Protein 2P0T (pdb70)

Foldseek 3Di:
DVVLLVLLVVLLVDDVVLVVVADADPVSVVLSVCQVVQDDPVSNVVSSVVSSVSVVDPVVRSVVSVVVVVVVVVVLVVVLVVLVVLLVDLLPDDVVSLVVLCVVQVPDPSVVLVVLSVVQNVCVVVVHPNVSSVVSSVVVCVSVVSD

CATH classification: 1.10.60.30 (+1 more: 1.10.60.30)

InterPro domains:
  IPR006839 Dual-action ribosomal maturation protein DarP [MF_00765] (3-167)
  IPR006839 Dual-action ribosomal maturation protein DarP [NF003593] (14-164)
  IPR006839 Dual-action ribosomal maturation protein DarP [PF04751] (12-163)
  IPR006839 Dual-action ribosomal maturation protein DarP [PIRSF016183] (6-169)
  IPR006839 Dual-action ribosomal maturation protein DarP [PTHR38101] (10-167)
  IPR006839 Dual-action ribosomal maturation protein DarP [cd16331] (12-164)
  IPR023153 Dual-action ribosomal maturation protein DarP superfamily [G3DSA:1.10.60.30] (22-97)
  IPR023153 Dual-action ribosomal maturation protein DarP superfamily [G3DSA:1.10.60.30] (98-173)
  IPR023153 Dual-action ribosomal maturation protein DarP superfamily [SSF158710] (23-166)

Organism: Pseudomonas syringae pv. tomato (strain ATCC BAA-871 / DC3000) (NCBI:txid223283)

B-factor: mean 60.66, std 5.93, range [41.46, 91.93]

Sequence (147 aa):
LHALVDLGERLTTLKADVLAKLPLTDALRKALAEAPKHTANIARKRHILFIGKLRDQDQEAILVLLDQLDASTRQYNERFHNLERWRDRLIAGDDADLEKFVIEYPDADRQQLRSLIRQAQHEVARNKPPATSRKIFKYIRELDELQ

Solvent-accessible surface area: 9940 Å² total

Secondary structure (DSSP, 8-state):
-HHHHHHHHHHTTS-HHHHTTS---HHHHHHHHHGGG--SHHHHHHHHHHHHH---S-HHHHHHHHHHHHHHHHHHHHHHHHHHHHHHHHHHS-HHHHHHHHHHSTTS-HHHHHHHHHHHHHHHHTT---HHHHHHHHHHHHHHT--

Structure (mmCIF, N/CA/C/O backbone):
data_2P0T
#
_entry.id   2P0T
#
_cell.length_a   47.848
_cell.length_b   47.848
_cell.length_c   127.822
_cell.angle_alpha   90.00
_cell.angle_beta   90.00
_cell.angle_gamma   120.00
#
_symmetry.space_group_name_H-M   'P 31 2 1'
#
loop_
_entity.id
_entity.type
_entity.pdbx_description
1 polymer 'UPF0307 protein PSPTO_4464'
2 non-polymer 'FORMIC ACID'
3 non-polymer DI(HYDROXYETHYL)ETHER
4 water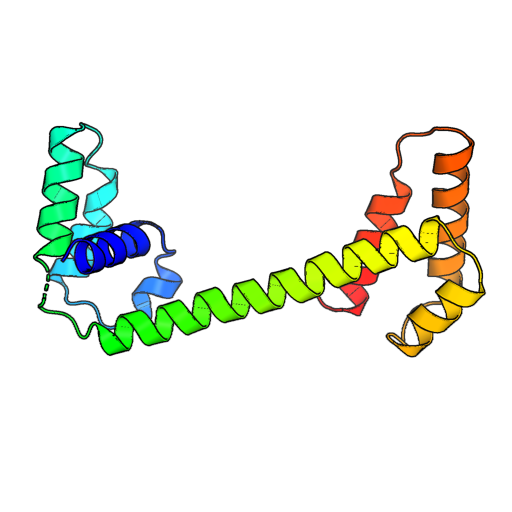 water
#
loop_
_atom_site.group_PDB
_atom_site.id
_atom_site.type_symbol
_atom_site.label_atom_id
_atom_site.label_alt_id
_atom_site.label_comp_id
_atom_site.label_asym_id
_atom_site.label_entity_id
_atom_site.label_seq_id
_atom_site.pdbx_PDB_ins_code
_atom_site.Cartn_x
_atom_site.Cartn_y
_atom_site.Cartn_z
_atom_site.occupancy
_atom_site.B_iso_or_equiv
_atom_site.auth_seq_id
_atom_site.auth_comp_id
_atom_site.auth_asym_id
_atom_site.auth_atom_id
_atom_site.pdbx_PDB_model_num
ATOM 1 N N . LEU A 1 25 ? 62.142 4.368 0.076 1.00 68.62 22 LEU A N 1
ATOM 2 C CA . LEU A 1 25 ? 61.833 5.667 0.784 1.00 68.64 22 LEU A CA 1
ATOM 3 C C . LEU A 1 25 ? 60.330 5.793 1.229 1.00 69.07 22 LEU A C 1
ATOM 4 O O . LEU A 1 25 ? 59.888 5.175 2.226 1.00 68.19 22 LEU A O 1
ATOM 9 N N . HIS A 1 26 ? 59.553 6.599 0.503 1.00 68.87 23 HIS A N 1
ATOM 10 C CA . HIS A 1 26 ? 58.119 6.574 0.666 1.00 68.63 23 HIS A CA 1
ATOM 11 C C . HIS A 1 26 ? 57.688 5.081 0.418 1.00 67.73 23 HIS A C 1
ATOM 12 O O . HIS A 1 26 ? 57.064 4.437 1.276 1.00 66.49 23 HIS A O 1
ATOM 19 N N . ALA A 1 27 ? 58.127 4.545 -0.728 1.00 66.59 24 ALA A N 1
ATOM 20 C CA . ALA A 1 27 ? 58.090 3.111 -1.093 1.00 64.72 24 ALA A CA 1
ATOM 21 C C . ALA A 1 27 ? 58.196 2.020 0.030 1.00 63.03 24 ALA A C 1
ATOM 22 O O . ALA A 1 27 ? 57.344 1.141 0.105 1.00 62.18 24 ALA A O 1
ATOM 24 N N . LEU A 1 28 ? 59.211 2.054 0.901 1.00 61.61 25 LEU A N 1
ATOM 25 C CA . LEU A 1 28 ? 59.296 1.002 1.943 1.00 60.62 25 LEU A CA 1
ATOM 26 C C . LEU A 1 28 ? 58.184 1.160 2.972 1.00 58.83 25 LEU A C 1
ATOM 27 O O . LEU A 1 28 ? 57.757 0.191 3.619 1.00 56.44 25 LEU A O 1
ATOM 32 N N . VAL A 1 29 ? 57.731 2.376 3.142 1.00 58.10 26 VAL A N 1
ATOM 33 C CA . VAL A 1 29 ? 56.759 2.620 4.156 1.00 58.49 26 VAL A CA 1
ATOM 34 C C . VAL A 1 29 ? 55.410 2.316 3.579 1.00 58.51 26 VAL A C 1
ATOM 35 O O . VAL A 1 29 ? 54.540 1.854 4.272 1.00 58.86 26 VAL A O 1
ATOM 39 N N . ASP A 1 30 ? 55.265 2.587 2.293 1.00 57.26 27 ASP A N 1
ATOM 40 C CA . ASP A 1 30 ? 54.131 2.132 1.488 1.00 57.95 27 ASP A CA 1
ATOM 41 C C . ASP A 1 30 ? 54.013 0.610 1.493 1.00 57.42 27 ASP A C 1
ATOM 42 O O . ASP A 1 30 ? 52.963 0.094 1.719 1.00 56.67 27 ASP A O 1
ATOM 47 N N . LEU A 1 31 ? 55.121 -0.087 1.258 1.00 58.10 28 LEU A N 1
ATOM 48 C CA . LEU A 1 31 ? 55.208 -1.548 1.364 1.00 58.26 28 LEU A CA 1
ATOM 49 C C . LEU A 1 31 ? 54.732 -1.983 2.700 1.00 59.22 28 LEU A C 1
ATOM 50 O O . LEU A 1 31 ? 53.952 -2.962 2.861 1.00 57.54 28 LEU A O 1
ATOM 55 N N . GLY A 1 32 ? 55.256 -1.264 3.688 1.00 60.06 29 GLY A N 1
ATOM 56 C CA . GLY A 1 32 ? 55.063 -1.627 5.081 1.00 61.06 29 GLY A CA 1
ATOM 57 C C . GLY A 1 32 ? 53.629 -1.645 5.399 1.00 61.69 29 GLY A C 1
ATOM 58 O O . GLY A 1 32 ? 53.159 -2.621 5.951 1.00 61.11 29 GLY A O 1
ATOM 59 N N . GLU A 1 33 ? 52.926 -0.566 5.045 1.00 63.49 30 GLU A N 1
ATOM 60 C CA . GLU A 1 33 ? 51.501 -0.488 5.418 1.00 66.06 30 GLU A CA 1
ATOM 61 C C . GLU A 1 33 ? 50.606 -1.424 4.613 1.00 64.59 30 GLU A C 1
ATOM 62 O O . GLU A 1 33 ? 49.600 -1.874 5.153 1.00 64.93 30 GLU A O 1
ATOM 68 N N . ARG A 1 34 ? 50.972 -1.716 3.349 1.00 63.06 31 ARG A N 1
ATOM 69 C CA . ARG A 1 34 ? 50.281 -2.732 2.557 1.00 60.07 31 ARG A CA 1
ATOM 70 C C . ARG A 1 34 ? 50.243 -4.094 3.350 1.00 60.23 31 ARG A C 1
ATOM 71 O O . ARG A 1 34 ? 49.182 -4.644 3.651 1.00 60.07 31 ARG A O 1
ATOM 79 N N . LEU A 1 35 ? 51.382 -4.545 3.829 1.00 58.60 32 LEU A N 1
ATOM 80 C CA . LEU A 1 35 ? 51.502 -5.702 4.815 1.00 57.41 32 LEU A CA 1
ATOM 81 C C . LEU A 1 35 ? 50.470 -5.747 5.966 1.00 57.58 32 LEU A C 1
ATOM 82 O O . LEU A 1 35 ? 50.047 -6.784 6.361 1.00 59.05 32 LEU A O 1
ATOM 87 N N . THR A 1 36 ? 50.142 -4.590 6.508 1.00 56.90 33 THR A N 1
ATOM 88 C CA . THR A 1 36 ? 49.259 -4.378 7.660 1.00 57.52 33 THR A CA 1
ATOM 89 C C . THR A 1 36 ? 47.848 -4.679 7.238 1.00 58.73 33 THR A C 1
ATOM 90 O O . THR A 1 36 ? 46.921 -4.735 8.011 1.00 58.15 33 THR A O 1
ATOM 94 N N . THR A 1 37 ? 47.689 -4.918 5.946 1.00 58.11 34 THR A N 1
ATOM 95 C CA . THR A 1 37 ? 46.374 -5.066 5.300 1.00 58.14 34 THR A CA 1
ATOM 96 C C . THR A 1 37 ? 46.114 -6.546 4.915 1.00 57.41 34 THR A C 1
ATOM 97 O O . THR A 1 37 ? 45.026 -6.896 4.532 1.00 55.89 34 THR A O 1
ATOM 101 N N . LEU A 1 38 ? 47.145 -7.400 5.070 1.00 57.30 35 LEU A N 1
ATOM 102 C CA . LEU A 1 38 ? 47.043 -8.799 4.634 1.00 56.85 35 LEU A CA 1
ATOM 103 C C . LEU A 1 38 ? 46.542 -9.776 5.689 1.00 55.76 35 LEU A C 1
ATOM 104 O O . LEU A 1 38 ? 46.832 -9.653 6.877 1.00 54.94 35 LEU A O 1
ATOM 109 N N . LYS A 1 39 ? 45.810 -10.770 5.213 1.00 55.24 36 LYS A N 1
ATOM 110 C CA . LYS A 1 39 ? 45.504 -12.013 6.041 1.00 56.15 36 LYS A CA 1
ATOM 111 C C . LYS A 1 39 ? 46.728 -12.786 6.500 1.00 54.34 36 LYS A C 1
ATOM 112 O O . LYS A 1 39 ? 47.685 -12.981 5.750 1.00 56.19 36 LYS A O 1
ATOM 118 N N . ALA A 1 40 ? 46.702 -13.284 7.730 1.00 55.22 37 ALA A N 1
ATOM 119 C CA . ALA A 1 4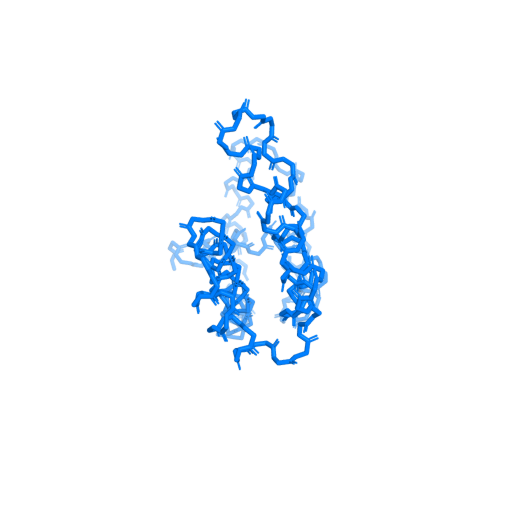0 ? 47.889 -13.844 8.412 1.00 53.74 37 ALA A CA 1
ATOM 120 C C . ALA A 1 40 ? 48.409 -15.092 7.693 1.00 54.59 37 ALA A C 1
ATOM 121 O O . ALA A 1 40 ? 49.578 -15.460 7.810 1.00 56.27 37 ALA A O 1
ATOM 123 N N . ASP A 1 41 ? 47.473 -15.815 7.133 1.00 54.80 38 ASP A N 1
ATOM 124 C CA . ASP A 1 41 ? 47.574 -16.747 6.076 1.00 58.26 38 ASP A CA 1
ATOM 125 C C . ASP A 1 41 ? 48.612 -16.446 4.991 1.00 58.48 38 ASP A C 1
ATOM 126 O O . ASP A 1 41 ? 49.452 -17.219 4.655 1.00 57.01 38 ASP A O 1
ATOM 131 N N . VAL A 1 42 ? 48.512 -15.258 4.416 1.00 59.90 39 VAL A N 1
ATOM 132 C CA . VAL A 1 42 ? 49.380 -14.799 3.358 1.00 58.73 39 VAL A CA 1
ATOM 133 C C . VAL A 1 42 ? 50.697 -14.451 4.031 1.00 59.02 39 VAL A C 1
ATOM 134 O O . VAL A 1 42 ? 51.695 -14.945 3.624 1.00 58.87 39 VAL A O 1
ATOM 138 N N . LEU A 1 43 ? 50.685 -13.625 5.090 1.00 60.14 40 LEU A N 1
ATOM 139 C CA . LEU A 1 43 ? 51.889 -13.224 5.840 1.00 60.03 40 LEU A CA 1
ATOM 140 C C . LEU A 1 43 ? 52.698 -14.375 6.276 1.00 60.65 40 LEU A C 1
ATOM 141 O O . LEU A 1 43 ? 53.921 -14.270 6.274 1.00 60.63 40 LEU A O 1
ATOM 146 N N . ALA A 1 44 ? 52.048 -15.468 6.709 1.00 60.87 41 ALA A N 1
ATOM 147 C CA . ALA A 1 44 ? 52.782 -16.678 7.177 1.00 61.86 41 ALA A CA 1
ATOM 148 C C . ALA A 1 44 ? 53.666 -17.271 6.071 1.00 62.82 41 ALA A C 1
ATOM 149 O O . ALA A 1 44 ? 54.576 -17.991 6.381 1.00 62.20 41 ALA A O 1
ATOM 151 N N . LYS A 1 45 ? 53.356 -17.009 4.783 1.00 63.58 42 LYS A N 1
ATOM 152 C CA . LYS A 1 45 ? 54.149 -17.473 3.595 1.00 64.07 42 LYS A CA 1
ATOM 153 C C . LYS A 1 45 ? 55.299 -16.506 3.219 1.00 64.44 42 LYS A C 1
ATOM 154 O O . LYS A 1 45 ? 56.192 -16.897 2.438 1.00 64.50 42 LYS A O 1
ATOM 160 N N . LEU A 1 46 ? 55.233 -15.244 3.691 1.00 63.39 43 LEU A N 1
ATOM 161 C CA . LEU A 1 46 ? 56.267 -14.212 3.447 1.00 63.21 43 LEU A CA 1
ATOM 162 C C . LEU A 1 46 ? 57.481 -14.360 4.381 1.00 63.58 43 LEU A C 1
ATOM 163 O O . LEU A 1 46 ? 57.343 -14.825 5.521 1.00 64.69 43 LEU A O 1
ATOM 168 N N . PRO A 1 47 ? 58.690 -14.007 3.900 1.00 63.83 44 PRO A N 1
ATOM 169 C CA . PRO A 1 47 ? 59.861 -14.105 4.809 1.00 63.15 44 PRO A CA 1
ATOM 170 C C . PRO A 1 47 ? 60.176 -12.868 5.723 1.00 64.27 44 PRO A C 1
ATOM 171 O O . PRO A 1 47 ? 61.239 -12.168 5.611 1.00 65.87 44 PRO A O 1
ATOM 175 N N . LEU A 1 48 ? 59.292 -12.654 6.709 1.00 62.57 45 LEU A N 1
ATOM 176 C CA . LEU A 1 48 ? 59.418 -11.562 7.638 1.00 60.34 45 LEU A CA 1
ATOM 177 C C . LEU A 1 48 ? 60.182 -11.975 8.860 1.00 60.40 45 LEU A C 1
ATOM 178 O O . LEU A 1 48 ? 59.890 -13.023 9.447 1.00 61.10 45 LEU A O 1
ATOM 183 N N . THR A 1 49 ? 61.134 -11.132 9.267 1.00 58.68 46 THR A N 1
ATOM 184 C CA . THR A 1 49 ? 61.689 -11.201 10.626 1.00 58.42 46 THR A CA 1
ATOM 185 C C . THR A 1 49 ? 60.574 -11.278 11.730 1.00 57.50 46 THR A C 1
ATOM 186 O O . THR A 1 49 ? 59.477 -10.827 11.492 1.00 59.18 46 THR A O 1
ATOM 190 N N . ASP A 1 50 ? 60.852 -11.904 12.872 1.00 57.28 47 ASP A N 1
ATOM 191 C CA . ASP A 1 50 ? 60.036 -11.889 14.090 1.00 56.84 47 ASP A CA 1
ATOM 192 C C . ASP A 1 50 ? 59.700 -10.431 14.465 1.00 57.55 47 ASP A C 1
ATOM 193 O O . ASP A 1 50 ? 58.569 -10.101 14.893 1.00 57.56 47 ASP A O 1
ATOM 198 N N . ALA A 1 51 ? 60.675 -9.539 14.369 1.00 56.95 48 ALA A N 1
ATOM 199 C CA . ALA A 1 51 ? 60.351 -8.168 14.746 1.00 56.47 48 ALA A CA 1
ATOM 200 C C . ALA A 1 51 ? 59.243 -7.596 13.848 1.00 56.24 48 ALA A C 1
ATOM 201 O O . ALA A 1 51 ? 58.343 -6.915 14.353 1.00 56.68 48 ALA A O 1
ATOM 203 N N . LEU A 1 52 ? 59.224 -7.936 12.565 1.00 57.30 49 LEU A N 1
ATOM 204 C CA . LEU A 1 52 ? 58.139 -7.494 11.704 1.00 55.11 49 LEU A CA 1
ATOM 205 C C . LEU A 1 52 ? 56.829 -8.156 12.020 1.00 57.14 49 LEU A C 1
ATOM 206 O O . LEU A 1 52 ? 55.834 -7.497 12.156 1.00 57.07 49 LEU A O 1
ATOM 211 N N . ARG A 1 53 ? 56.827 -9.461 12.122 1.00 57.63 50 ARG A N 1
ATOM 212 C CA . ARG A 1 53 ? 55.605 -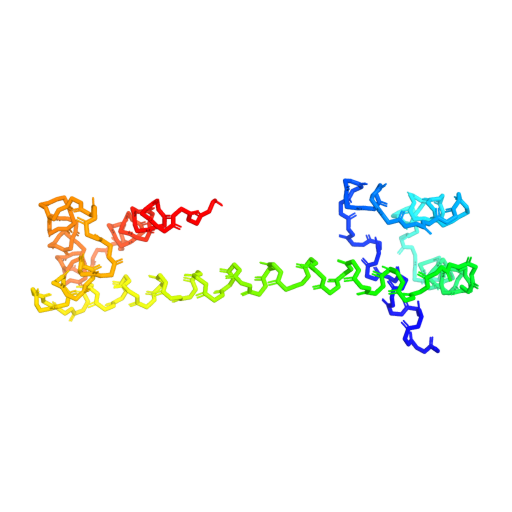10.158 12.479 1.00 58.51 50 ARG A CA 1
ATOM 213 C C . ARG A 1 53 ? 54.969 -9.493 13.752 1.00 59.22 50 ARG A C 1
ATOM 214 O O . ARG A 1 53 ? 53.756 -9.246 13.790 1.00 58.12 50 ARG A O 1
ATOM 222 N N . LYS A 1 54 ? 55.819 -9.164 14.747 1.00 57.42 51 LYS A N 1
ATOM 223 C CA . LYS A 1 54 ? 55.356 -8.568 15.971 1.00 59.67 51 LYS A CA 1
ATOM 224 C C . LYS A 1 54 ? 54.790 -7.164 15.695 1.00 59.66 51 LYS A C 1
ATOM 225 O O . LYS A 1 54 ? 53.613 -6.924 16.012 1.00 60.11 51 LYS A O 1
ATOM 231 N N . ALA A 1 55 ? 55.595 -6.282 15.065 1.00 59.47 52 ALA A N 1
ATOM 232 C CA . ALA A 1 55 ? 55.155 -4.934 14.693 1.00 58.66 52 ALA A CA 1
ATOM 233 C C . ALA A 1 55 ? 53.841 -5.007 13.998 1.00 59.72 52 ALA A C 1
ATOM 234 O O . ALA A 1 55 ? 52.944 -4.171 14.239 1.00 61.22 52 ALA A O 1
ATOM 236 N N . LEU A 1 56 ? 53.677 -6.021 13.157 1.00 59.07 53 LEU A N 1
ATOM 237 C CA . LEU A 1 56 ? 52.476 -6.140 12.360 1.00 60.33 53 LEU A CA 1
ATOM 238 C C . LEU A 1 56 ? 51.243 -6.630 13.154 1.00 61.05 53 LEU A C 1
ATOM 239 O O . LEU A 1 56 ? 50.129 -6.262 12.799 1.00 61.47 53 LEU A O 1
ATOM 244 N N . ALA A 1 57 ? 51.431 -7.425 14.218 1.00 59.58 54 ALA A N 1
ATOM 245 C CA . ALA A 1 57 ? 50.284 -7.896 14.991 1.00 60.60 54 ALA A CA 1
ATOM 246 C C . ALA A 1 57 ? 49.871 -6.780 15.962 1.00 59.19 54 ALA A C 1
ATOM 247 O O . ALA A 1 57 ? 48.713 -6.603 16.411 1.00 57.86 54 ALA A O 1
ATOM 249 N N . GLU A 1 58 ? 50.867 -5.979 16.246 1.00 58.54 55 GLU A N 1
ATOM 250 C CA . GLU A 1 58 ? 50.682 -4.938 17.195 1.00 58.51 55 GLU A CA 1
ATOM 251 C C . GLU A 1 58 ? 49.935 -3.776 16.469 1.00 58.58 55 GLU A C 1
ATOM 252 O O . GLU A 1 58 ? 49.309 -2.954 17.125 1.00 56.76 55 GLU A O 1
ATOM 258 N N . ALA A 1 59 ? 50.003 -3.714 15.120 1.00 57.18 56 ALA A N 1
ATOM 259 C CA . ALA A 1 59 ? 49.593 -2.486 14.391 1.00 56.16 56 ALA A CA 1
ATOM 260 C C . ALA A 1 59 ? 48.168 -1.956 14.719 1.00 57.06 56 ALA A C 1
ATOM 261 O O . ALA A 1 59 ? 47.985 -0.724 14.814 1.00 57.18 56 ALA A O 1
ATOM 263 N N . PRO A 1 60 ? 47.136 -2.827 14.737 1.00 57.58 57 PRO A N 1
ATOM 264 C CA . PRO A 1 60 ? 45.810 -2.262 15.042 1.00 57.92 57 PRO A CA 1
ATOM 265 C C . PRO A 1 60 ? 45.618 -1.675 16.437 1.00 58.66 57 PRO A C 1
ATOM 266 O O . PRO A 1 60 ? 44.582 -0.993 16.632 1.00 56.76 57 PRO A O 1
ATOM 270 N N . LYS A 1 61 ? 46.525 -1.969 17.405 1.00 58.08 58 LYS A N 1
ATOM 271 C CA . LYS A 1 61 ? 46.477 -1.265 18.709 1.00 58.78 58 LYS A CA 1
ATOM 272 C C . LYS A 1 61 ? 46.834 0.219 18.565 1.00 58.19 58 LYS A C 1
ATOM 273 O O . LYS A 1 61 ? 46.471 1.018 19.398 1.00 56.59 58 LYS A O 1
ATOM 279 N N . HIS A 1 62 ? 47.469 0.607 17.467 1.00 58.93 59 HIS A N 1
ATOM 280 C CA . HIS A 1 62 ? 47.675 2.050 17.258 1.00 60.05 59 HIS A CA 1
ATOM 281 C C . HIS A 1 62 ? 46.520 2.683 16.455 1.00 61.20 59 HIS A C 1
ATOM 282 O O . HIS A 1 62 ? 46.390 2.479 15.264 1.00 62.13 59 HIS A O 1
ATOM 289 N N . THR A 1 63 ? 45.656 3.354 17.210 1.00 61.62 60 THR A N 1
ATOM 290 C CA . THR A 1 63 ? 44.468 4.137 16.859 1.00 63.03 60 THR A CA 1
ATOM 291 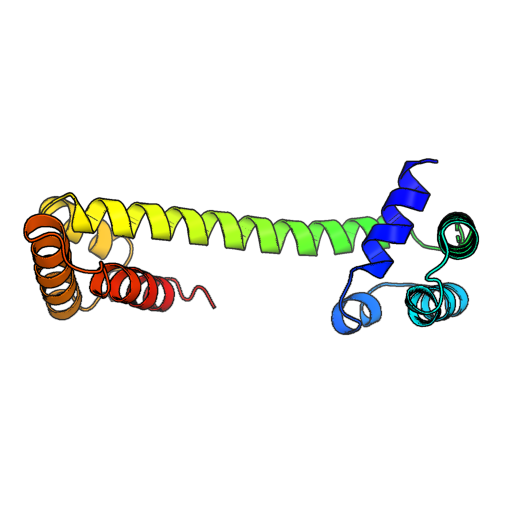C C . THR A 1 63 ? 44.814 5.663 16.612 1.00 62.89 60 THR A C 1
ATOM 292 O O . THR A 1 63 ? 44.455 6.229 15.561 1.00 63.30 60 THR A O 1
ATOM 296 N N . ALA A 1 64 ? 45.515 6.307 17.571 1.00 61.89 61 ALA A N 1
ATOM 297 C CA . ALA A 1 64 ? 45.837 7.755 17.494 1.00 61.98 61 ALA A CA 1
ATOM 298 C C . ALA A 1 64 ? 46.669 8.090 16.255 1.00 61.88 61 ALA A C 1
ATOM 299 O O . ALA A 1 64 ? 47.367 7.214 15.710 1.00 61.92 61 ALA A O 1
ATOM 301 N N . ASN A 1 65 ? 46.568 9.338 15.789 1.00 61.45 62 ASN A N 1
ATOM 302 C CA . ASN A 1 65 ? 47.292 9.769 14.579 1.00 61.33 62 ASN A CA 1
ATOM 303 C C . ASN A 1 65 ? 48.797 9.634 14.778 1.00 60.84 62 ASN A C 1
ATOM 304 O O . ASN A 1 65 ? 49.531 9.153 13.924 1.00 60.79 62 ASN A O 1
ATOM 309 N N . ILE A 1 66 ? 49.238 10.055 15.951 1.00 60.54 63 ILE A N 1
ATOM 310 C CA . ILE A 1 66 ? 50.639 10.062 16.277 1.00 60.25 63 ILE A CA 1
ATOM 311 C C . ILE A 1 66 ? 51.165 8.629 16.481 1.00 59.97 63 ILE A C 1
ATOM 312 O O . ILE A 1 66 ? 52.297 8.328 16.061 1.00 59.71 63 ILE A O 1
ATOM 317 N N . ALA A 1 67 ? 50.325 7.773 17.090 1.00 59.04 64 ALA A N 1
ATOM 318 C CA . ALA A 1 67 ? 50.671 6.390 17.401 1.00 59.93 64 ALA A CA 1
ATOM 319 C C . ALA A 1 67 ? 50.807 5.640 16.106 1.00 60.09 64 ALA A C 1
ATOM 320 O O . ALA A 1 67 ? 51.776 4.906 15.912 1.00 59.81 64 ALA A O 1
ATOM 322 N N . ARG A 1 68 ? 49.813 5.836 15.225 1.00 60.91 65 ARG A N 1
ATOM 323 C CA . ARG A 1 68 ? 49.786 5.147 13.941 1.00 62.04 65 ARG A CA 1
ATOM 324 C C . ARG A 1 68 ? 50.985 5.540 13.055 1.00 59.67 65 ARG A C 1
ATOM 325 O O . ARG A 1 68 ? 51.718 4.654 12.665 1.00 57.40 65 ARG A O 1
ATOM 333 N N . LYS A 1 69 ? 51.215 6.851 12.836 1.00 58.25 66 LYS A N 1
ATOM 334 C CA . LYS A 1 69 ? 52.339 7.321 12.028 1.00 58.19 66 LYS A CA 1
ATOM 335 C C . LYS A 1 69 ? 53.686 6.812 12.524 1.00 57.57 66 LYS A C 1
ATOM 336 O O . LYS A 1 69 ? 54.506 6.339 11.734 1.00 54.75 66 LYS A O 1
ATOM 342 N N . ARG A 1 70 ? 53.878 6.868 13.846 1.00 57.94 67 ARG A N 1
ATOM 343 C CA . ARG A 1 70 ? 55.090 6.333 14.471 1.00 59.85 67 ARG A CA 1
ATOM 344 C C . ARG A 1 70 ? 55.258 4.857 14.107 1.00 59.15 67 ARG A C 1
ATOM 345 O O . ARG A 1 70 ? 56.165 4.476 13.362 1.00 59.47 67 ARG A O 1
ATOM 353 N N . HIS A 1 71 ? 54.338 4.032 14.581 1.00 59.15 68 HIS A N 1
ATOM 354 C CA . HIS A 1 71 ? 54.327 2.632 14.183 1.00 58.11 68 HIS A CA 1
ATOM 355 C C . HIS A 1 71 ? 54.522 2.352 12.677 1.00 58.06 68 HIS A C 1
ATOM 356 O O . HIS A 1 71 ? 55.238 1.430 12.342 1.00 58.73 68 HIS A O 1
ATOM 363 N N . ILE A 1 72 ? 53.926 3.092 11.750 1.00 57.80 69 ILE A N 1
ATOM 364 C CA . ILE A 1 72 ? 54.241 2.764 10.354 1.00 58.56 69 ILE A CA 1
ATOM 365 C C . ILE A 1 72 ? 55.654 3.229 9.888 1.00 59.59 69 ILE A C 1
ATOM 366 O O . ILE A 1 72 ? 56.268 2.612 8.993 1.00 59.47 69 ILE A O 1
ATOM 371 N N . LEU A 1 73 ? 56.196 4.271 10.485 1.00 60.16 70 LEU A N 1
ATOM 372 C CA . LEU A 1 73 ? 57.581 4.590 10.193 1.00 61.06 70 LEU A CA 1
ATOM 373 C C . LEU A 1 73 ? 58.498 3.561 10.777 1.00 61.26 70 LEU A C 1
ATOM 374 O O . LEU A 1 73 ? 59.418 3.094 10.148 1.00 61.83 70 LEU A O 1
ATOM 379 N N . PHE A 1 74 ? 58.230 3.208 12.007 1.00 61.17 71 PHE A N 1
ATOM 380 C CA . PHE A 1 74 ? 58.941 2.126 12.629 1.00 60.61 71 PHE A CA 1
ATOM 381 C C . PHE A 1 74 ? 58.827 0.836 11.746 1.00 59.15 71 PHE A C 1
ATOM 382 O O . PHE A 1 74 ? 59.799 0.121 11.526 1.00 58.00 71 PHE A O 1
ATOM 390 N N . ILE A 1 75 ? 57.639 0.555 11.227 1.00 59.22 72 ILE A N 1
ATOM 391 C CA . ILE A 1 75 ? 57.497 -0.553 10.270 1.00 57.37 72 ILE A CA 1
ATOM 392 C C . ILE A 1 75 ? 58.371 -0.344 9.012 1.00 58.79 72 ILE A C 1
ATOM 393 O O . ILE A 1 75 ? 59.152 -1.245 8.623 1.00 57.24 72 ILE A O 1
ATOM 398 N N . GLY A 1 76 ? 58.253 0.859 8.432 1.00 59.33 73 GLY A N 1
ATOM 399 C CA . GLY A 1 76 ? 59.219 1.394 7.459 1.00 59.32 73 GLY A CA 1
ATOM 400 C C . GLY A 1 76 ? 60.668 1.058 7.766 1.00 60.53 73 GLY A C 1
ATOM 401 O O . GLY A 1 76 ? 61.309 0.380 6.949 1.00 60.48 73 GLY A O 1
ATOM 402 N N . LYS A 1 77 ? 61.193 1.495 8.924 1.00 60.98 74 LYS A N 1
ATOM 403 C CA . LYS A 1 77 ? 62.615 1.220 9.287 1.00 62.23 74 LYS A CA 1
ATOM 404 C C . LYS A 1 77 ? 62.868 -0.287 9.308 1.00 61.49 74 LYS A C 1
ATOM 405 O O . LYS A 1 77 ? 63.915 -0.762 8.883 1.00 60.48 74 LYS A O 1
ATOM 411 N N . LEU A 1 78 ? 61.857 -1.027 9.693 1.00 62.04 75 LEU A N 1
ATOM 412 C CA . LEU A 1 78 ? 61.996 -2.433 9.949 1.00 61.55 75 LEU A CA 1
ATOM 413 C C . LEU A 1 78 ? 62.094 -3.213 8.649 1.00 61.65 75 LEU A C 1
ATOM 414 O O . LEU A 1 78 ? 62.706 -4.246 8.581 1.00 60.84 75 LEU A O 1
ATOM 427 N N . ARG A 1 80 ? 63.878 -2.699 6.297 1.00 63.05 77 ARG A N 1
ATOM 428 C CA . ARG A 1 80 ? 65.270 -2.705 5.847 1.00 63.14 77 ARG A CA 1
ATOM 429 C C . ARG A 1 80 ? 65.960 -3.996 6.317 1.00 62.84 77 ARG A C 1
ATOM 430 O O . ARG A 1 80 ? 67.051 -4.307 5.881 1.00 62.56 77 ARG A O 1
ATOM 438 N N . ASP A 1 81 ? 65.289 -4.782 7.171 1.00 62.94 78 ASP A N 1
ATOM 439 C CA . ASP A 1 81 ? 65.888 -6.047 7.644 1.00 62.17 78 ASP A CA 1
ATOM 440 C C . ASP A 1 81 ? 65.376 -7.210 6.814 1.00 60.75 78 ASP A C 1
ATOM 441 O O . ASP A 1 81 ? 65.843 -8.354 6.964 1.00 59.92 78 ASP A O 1
ATOM 446 N N . GLN A 1 82 ? 64.405 -6.896 5.945 1.00 60.17 79 GLN A N 1
ATOM 447 C CA . GLN A 1 82 ? 63.752 -7.881 5.109 1.00 58.47 79 GLN A CA 1
ATOM 448 C C . GLN A 1 82 ? 64.335 -7.999 3.694 1.00 59.14 79 GLN A C 1
ATOM 449 O O . GLN A 1 82 ? 65.039 -7.122 3.140 1.00 57.30 79 GLN A O 1
ATOM 455 N N . ASP A 1 83 ? 63.987 -9.134 3.125 1.00 59.36 80 ASP A N 1
ATOM 456 C CA . ASP A 1 83 ? 64.199 -9.416 1.758 1.00 59.53 80 ASP A CA 1
ATOM 457 C C . ASP A 1 83 ? 63.013 -8.769 0.978 1.00 59.32 80 ASP A C 1
ATOM 458 O O . ASP A 1 83 ? 61.965 -9.371 0.782 1.00 59.31 80 ASP A O 1
ATOM 463 N N . GLN A 1 84 ? 63.211 -7.529 0.560 1.00 58.61 81 GLN A N 1
ATOM 464 C CA . GLN A 1 84 ? 62.196 -6.739 -0.053 1.00 59.73 81 GLN A CA 1
ATOM 465 C C . GLN A 1 84 ? 61.801 -7.287 -1.413 1.00 59.42 81 GLN A C 1
ATOM 466 O O . GLN A 1 84 ? 60.638 -7.264 -1.778 1.00 58.42 81 GLN A O 1
ATOM 472 N N . GLU A 1 85 ? 62.783 -7.759 -2.164 1.00 58.80 82 GLU A N 1
A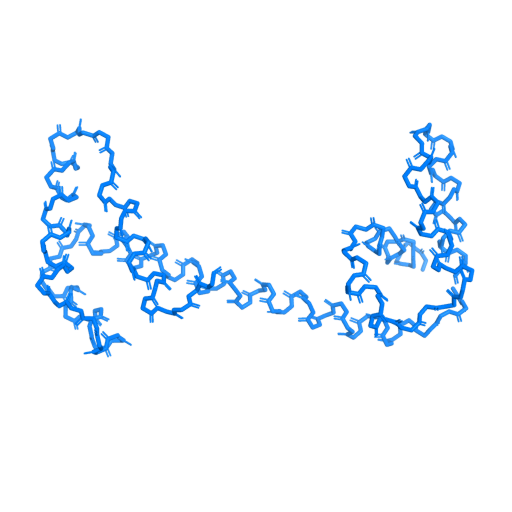TOM 473 C CA . GLU A 1 85 ? 62.522 -8.349 -3.460 1.00 58.35 82 GLU A CA 1
ATOM 474 C C . GLU A 1 85 ? 61.591 -9.543 -3.318 1.00 58.16 82 GLU A C 1
ATOM 475 O O . GLU A 1 85 ? 60.620 -9.618 -4.057 1.00 58.07 82 GLU A O 1
ATOM 481 N N . ALA A 1 86 ? 61.855 -10.435 -2.349 1.00 58.22 83 ALA A N 1
ATOM 482 C CA . ALA A 1 86 ? 61.013 -11.625 -2.070 1.00 57.12 83 ALA A CA 1
ATOM 483 C C . ALA A 1 86 ? 59.645 -11.201 -1.661 1.00 57.25 83 ALA A C 1
ATOM 484 O O . ALA A 1 86 ? 58.677 -11.816 -2.048 1.00 58.45 83 ALA A O 1
ATOM 486 N N . ILE A 1 87 ? 59.559 -10.222 -0.776 1.00 56.62 84 ILE A N 1
ATOM 487 C CA . ILE A 1 87 ? 58.241 -9.727 -0.360 1.00 55.12 84 ILE A CA 1
ATOM 488 C C . ILE A 1 87 ? 57.454 -9.164 -1.574 1.00 54.34 84 ILE A C 1
ATOM 489 O O . ILE A 1 87 ? 56.304 -9.572 -1.815 1.00 53.52 84 ILE A O 1
ATOM 494 N N . LEU A 1 88 ? 58.091 -8.268 -2.335 1.00 53.59 85 LEU A N 1
ATOM 495 C CA . LEU A 1 88 ? 57.511 -7.709 -3.564 1.00 54.36 85 LEU A CA 1
ATOM 496 C C . LEU A 1 88 ? 57.074 -8.739 -4.614 1.00 54.45 85 LEU A C 1
ATOM 497 O O . LEU A 1 88 ? 56.014 -8.545 -5.296 1.00 54.08 85 LEU A O 1
ATOM 502 N N . VAL A 1 89 ? 57.842 -9.823 -4.718 1.00 53.70 86 VAL A N 1
ATOM 503 C CA . VAL A 1 89 ? 57.540 -10.838 -5.701 1.00 53.60 86 VAL A CA 1
ATOM 504 C C . VAL A 1 89 ? 56.235 -11.554 -5.315 1.00 55.13 86 VAL A C 1
ATOM 505 O O . VAL A 1 89 ? 55.302 -11.712 -6.176 1.00 52.97 86 VAL A O 1
ATOM 509 N N . LEU A 1 90 ? 56.150 -11.926 -4.026 1.00 54.59 87 LEU A N 1
ATOM 510 C CA . LEU A 1 90 ? 54.951 -12.571 -3.493 1.00 57.50 87 LEU A CA 1
ATOM 511 C C . LEU A 1 90 ? 53.673 -11.710 -3.485 1.00 57.18 87 LEU A C 1
ATOM 512 O O . LEU A 1 90 ? 52.601 -12.193 -3.869 1.00 56.67 87 LEU A O 1
ATOM 517 N N . LEU A 1 91 ? 53.800 -10.434 -3.136 1.00 57.68 88 LEU A N 1
ATOM 518 C CA . LEU A 1 91 ? 52.704 -9.468 -3.403 1.00 59.41 88 LEU A CA 1
ATOM 519 C C . LEU A 1 91 ? 52.297 -9.266 -4.877 1.00 59.24 88 LEU A C 1
ATOM 520 O O . LEU A 1 91 ? 51.077 -9.061 -5.193 1.00 60.62 88 LEU A O 1
ATOM 525 N N . ASP A 1 92 ? 53.275 -9.274 -5.785 1.00 57.93 89 ASP A N 1
ATOM 526 C CA . ASP A 1 92 ? 52.932 -9.259 -7.219 1.00 56.96 89 ASP A CA 1
ATOM 527 C C . ASP A 1 92 ? 52.113 -10.500 -7.539 1.00 55.70 89 ASP A C 1
ATOM 528 O O . ASP A 1 92 ? 51.143 -10.371 -8.177 1.00 58.65 89 ASP A O 1
ATOM 533 N N . GLN A 1 93 ? 52.484 -11.685 -7.066 1.00 55.72 90 GLN A N 1
ATOM 534 C CA . GLN A 1 93 ? 51.660 -12.894 -7.278 1.00 55.71 90 GLN A CA 1
ATOM 535 C C . GLN A 1 93 ? 50.240 -12.791 -6.788 1.00 56.42 90 GLN A C 1
ATOM 536 O O . GLN A 1 93 ? 49.287 -13.216 -7.472 1.00 56.91 90 GLN A O 1
ATOM 542 N N . LEU A 1 94 ? 50.082 -12.261 -5.581 1.00 58.78 91 LEU A N 1
ATOM 543 C CA . LEU A 1 94 ? 48.724 -11.986 -5.019 1.00 58.98 91 LEU A CA 1
ATOM 544 C C . LEU A 1 94 ? 47.980 -10.939 -5.844 1.00 57.07 91 LEU A C 1
ATOM 545 O O . LEU A 1 94 ? 46.817 -11.129 -6.165 1.00 58.21 91 LEU A O 1
ATOM 550 N N . ASP A 1 95 ? 48.606 -9.868 -6.264 1.00 56.61 92 ASP A N 1
ATOM 551 C CA . ASP A 1 95 ? 47.806 -8.861 -7.055 1.00 56.40 92 ASP A CA 1
ATOM 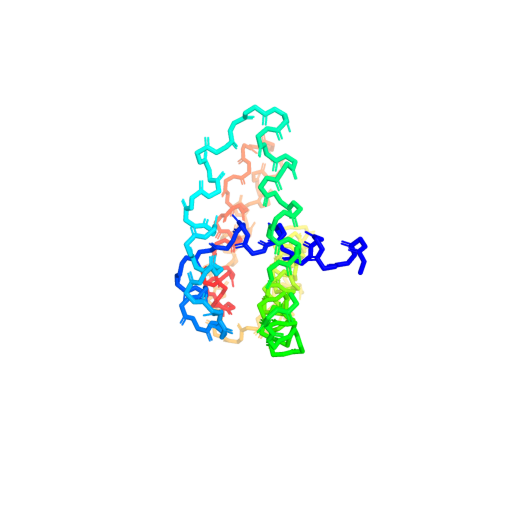552 C C . ASP A 1 95 ? 47.428 -9.343 -8.450 1.00 56.27 92 ASP A C 1
ATOM 553 O O . ASP A 1 95 ? 46.351 -9.022 -8.962 1.00 56.19 92 ASP A O 1
ATOM 558 N N . ALA A 1 96 ? 48.292 -10.211 -9.002 1.00 56.02 93 ALA A N 1
ATOM 559 C CA . ALA A 1 96 ? 48.144 -10.788 -10.334 1.00 54.53 93 ALA A CA 1
ATOM 560 C C . ALA A 1 96 ? 46.976 -11.784 -10.290 1.00 55.76 93 ALA A C 1
ATOM 561 O O . ALA A 1 96 ? 46.143 -11.888 -11.233 1.00 55.46 93 ALA A O 1
ATOM 563 N N . SER A 1 97 ? 46.845 -12.486 -9.164 1.00 56.86 94 SER A N 1
ATOM 564 C CA . SER A 1 97 ? 45.821 -13.492 -9.127 1.00 58.81 94 SER A CA 1
ATOM 565 C C . SER A 1 97 ? 44.505 -12.709 -8.832 1.00 59.60 94 SER A C 1
ATOM 566 O O . SER A 1 97 ? 43.445 -13.048 -9.275 1.00 58.38 94 SER A O 1
ATOM 569 N N . THR A 1 98 ? 44.587 -11.569 -8.170 1.00 62.46 95 THR A N 1
ATOM 570 C CA . THR A 1 98 ? 43.343 -10.819 -8.093 1.00 63.62 95 THR A CA 1
ATOM 571 C C . THR A 1 98 ? 43.023 -10.065 -9.437 1.00 63.71 95 THR A C 1
ATOM 572 O O . THR A 1 98 ? 41.825 -9.873 -9.785 1.00 63.62 95 THR A O 1
ATOM 576 N N . ARG A 1 99 ? 44.058 -9.733 -10.229 1.00 62.00 96 ARG A N 1
ATOM 577 C CA . ARG A 1 99 ? 43.781 -9.196 -11.558 1.00 59.71 96 ARG A CA 1
ATOM 578 C C . ARG A 1 99 ? 43.079 -10.219 -12.403 1.00 59.61 96 ARG A C 1
ATOM 579 O O . ARG A 1 99 ? 42.163 -9.887 -13.085 1.00 59.39 96 ARG A O 1
ATOM 587 N N . GLN A 1 100 ? 43.538 -11.456 -12.356 1.00 59.56 97 GLN A N 1
ATOM 588 C CA . GLN A 1 100 ? 43.008 -12.488 -13.172 1.00 61.87 97 GLN A CA 1
ATO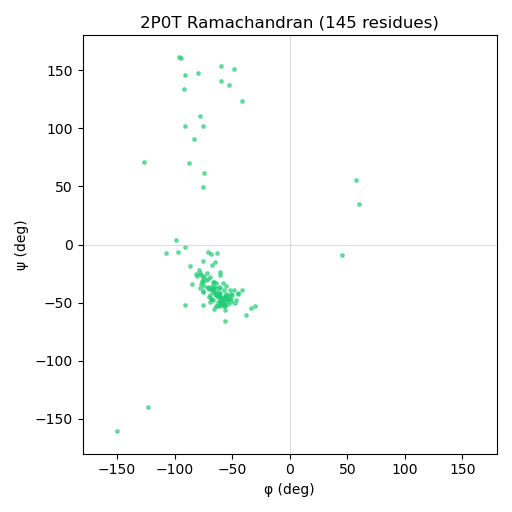M 589 C C . GLN A 1 100 ? 41.571 -12.777 -12.723 1.00 60.11 97 GLN A C 1
ATOM 590 O O . GLN A 1 100 ? 40.719 -13.014 -13.511 1.00 60.07 97 GLN A O 1
ATOM 596 N N . TYR A 1 101 ? 41.328 -12.719 -11.445 1.00 59.58 98 TYR A N 1
ATOM 597 C CA . TYR A 1 101 ? 39.968 -12.825 -10.962 1.00 59.84 98 TYR A CA 1
ATOM 598 C C . TYR A 1 101 ? 39.080 -11.751 -11.591 1.00 58.79 98 TYR A C 1
ATOM 599 O O . TYR A 1 101 ? 38.005 -12.014 -12.066 1.00 59.79 98 TYR A O 1
ATOM 608 N N . ASN A 1 102 ? 39.531 -10.520 -11.498 1.00 59.92 99 ASN A N 1
ATOM 609 C CA . ASN A 1 102 ? 38.755 -9.363 -11.991 1.00 58.21 99 ASN A CA 1
ATOM 610 C C . ASN A 1 102 ? 38.511 -9.424 -13.471 1.00 58.06 99 ASN A C 1
ATOM 611 O O . ASN A 1 102 ? 37.412 -9.134 -13.863 1.00 60.11 99 ASN A O 1
ATOM 616 N N . GLU A 1 103 ? 39.507 -9.790 -14.285 1.00 57.58 100 GLU A N 1
ATOM 617 C CA . GLU A 1 103 ? 39.288 -9.992 -15.718 1.00 58.53 100 GLU A CA 1
ATOM 618 C C . GLU A 1 103 ? 38.071 -11.004 -15.913 1.00 57.54 100 GLU A C 1
ATOM 619 O O . GLU A 1 103 ? 37.171 -10.778 -16.710 1.00 55.00 100 GLU A O 1
ATOM 625 N N . ARG A 1 104 ? 38.054 -12.122 -15.177 1.00 57.83 101 ARG A N 1
ATOM 626 C CA . ARG A 1 104 ? 37.072 -13.177 -15.472 1.00 56.66 101 ARG A CA 1
ATOM 627 C C . ARG A 1 104 ? 35.732 -12.662 -14.950 1.00 59.12 101 ARG A C 1
ATOM 628 O O . ARG A 1 104 ? 34.708 -12.893 -15.551 1.00 60.00 101 ARG A O 1
ATOM 636 N N . PHE A 1 105 ? 35.763 -11.948 -13.838 1.00 59.02 102 PHE A N 1
ATOM 637 C CA . PHE A 1 105 ? 34.519 -11.334 -13.271 1.00 60.08 102 PHE A CA 1
ATOM 638 C C . PHE A 1 105 ? 33.884 -10.351 -14.248 1.00 59.29 102 PHE A C 1
ATOM 639 O O . PHE A 1 105 ? 32.710 -10.518 -14.595 1.00 60.29 102 PHE A O 1
ATOM 647 N N . HIS A 1 106 ? 34.655 -9.391 -14.747 1.00 58.36 103 HIS A N 1
ATOM 648 C CA . HIS A 1 106 ? 34.039 -8.446 -15.698 1.00 58.06 103 HIS A CA 1
ATOM 649 C C . HIS A 1 106 ? 33.634 -9.148 -17.019 1.00 58.94 103 HIS A C 1
ATOM 650 O O . HIS A 1 106 ? 32.637 -8.757 -17.647 1.00 59.96 103 HIS A O 1
ATOM 657 N N . ASN A 1 107 ? 34.388 -10.188 -17.470 1.00 59.31 104 ASN A N 1
ATOM 658 C CA . ASN A 1 107 ? 34.026 -10.900 -18.688 1.00 58.49 104 ASN A CA 1
ATOM 659 C C . ASN A 1 107 ? 32.597 -11.501 -18.553 1.00 58.55 104 ASN A C 1
ATOM 660 O O . ASN A 1 107 ? 31.729 -11.448 -19.453 1.00 57.97 104 ASN A O 1
ATOM 665 N N . LEU A 1 108 ? 32.423 -12.193 -17.446 1.00 59.63 105 LEU A N 1
ATOM 666 C CA . LEU A 1 108 ? 31.101 -12.699 -17.004 1.00 62.62 105 LEU A CA 1
ATOM 667 C C . LEU A 1 108 ? 29.985 -11.585 -16.825 1.00 62.13 105 LEU A C 1
ATOM 668 O O . LEU A 1 108 ? 28.827 -11.810 -17.209 1.00 59.69 105 LEU A O 1
ATOM 673 N N . GLU A 1 109 ? 30.340 -10.406 -16.295 1.00 61.69 106 GLU A N 1
ATOM 674 C CA . GLU A 1 109 ? 29.313 -9.395 -16.267 1.00 60.80 106 GLU A CA 1
ATOM 675 C C . GLU A 1 109 ? 28.861 -8.916 -17.697 1.00 60.89 106 GLU A C 1
ATOM 676 O O . GLU A 1 109 ? 27.633 -8.783 -17.973 1.00 58.96 106 GLU A O 1
ATOM 682 N N . ARG A 1 110 ? 29.826 -8.833 -18.623 1.00 58.14 107 ARG A N 1
ATOM 683 C CA . ARG A 1 110 ? 29.552 -8.626 -20.068 1.00 56.81 107 ARG A CA 1
ATOM 684 C C . ARG A 1 110 ? 28.766 -9.739 -20.717 1.00 58.29 107 ARG A C 1
ATOM 685 O O . ARG A 1 110 ? 27.812 -9.452 -21.395 1.00 59.23 107 ARG A O 1
ATOM 693 N N . TRP A 1 111 ? 29.158 -11.008 -20.539 1.00 57.92 108 TRP A N 1
ATOM 694 C CA . TRP A 1 111 ? 28.281 -12.072 -20.964 1.00 56.55 108 TRP A CA 1
ATOM 695 C C . TRP A 1 111 ? 26.798 -12.026 -20.480 1.00 57.18 108 TRP A C 1
ATOM 696 O O . TRP A 1 111 ? 25.830 -12.221 -21.320 1.00 57.24 108 TRP A O 1
ATOM 707 N N . ARG A 1 112 ? 26.588 -11.780 -19.192 1.00 55.97 109 ARG A N 1
ATOM 708 C CA . ARG A 1 112 ? 25.261 -11.609 -18.602 1.00 56.21 109 ARG A CA 1
ATOM 709 C C . ARG A 1 112 ? 24.503 -10.514 -19.283 1.00 57.37 109 ARG A C 1
ATOM 710 O O . ARG A 1 112 ? 23.454 -10.754 -19.809 1.00 59.70 109 ARG A O 1
ATOM 718 N N . ASP A 1 113 ? 25.058 -9.319 -19.327 1.00 57.11 110 ASP A N 1
ATOM 719 C CA . ASP A 1 113 ? 24.366 -8.246 -20.034 1.00 59.12 110 ASP A CA 1
ATOM 720 C C . ASP A 1 113 ? 24.100 -8.533 -21.554 1.00 60.74 110 ASP A C 1
ATOM 721 O O . ASP A 1 113 ? 23.058 -8.272 -22.096 1.00 60.79 110 ASP A O 1
ATOM 726 N N . ARG A 1 114 ? 25.092 -9.017 -22.257 1.00 60.84 111 ARG A N 1
ATOM 727 C CA . ARG A 1 114 ? 24.857 -9.459 -23.616 1.00 61.46 111 ARG A CA 1
ATOM 728 C C . ARG A 1 114 ? 23.764 -10.516 -23.842 1.00 60.99 111 ARG A C 1
ATOM 729 O O . ARG A 1 114 ? 22.992 -10.434 -24.802 1.00 60.99 111 ARG A O 1
ATOM 737 N N . LEU A 1 115 ? 23.732 -11.564 -23.023 1.00 58.86 112 LEU A N 1
ATOM 738 C CA . LEU A 1 115 ? 22.688 -12.481 -23.172 1.00 58.21 112 LEU A CA 1
ATOM 739 C C . LEU A 1 115 ? 21.260 -11.849 -22.876 1.00 59.77 112 LEU A C 1
ATOM 740 O O . LEU A 1 115 ? 20.375 -12.143 -23.647 1.00 59.96 112 LEU A O 1
ATOM 745 N N . ILE A 1 116 ? 21.077 -11.043 -21.813 1.00 57.69 113 ILE A N 1
ATOM 746 C CA . ILE A 1 116 ? 19.839 -10.484 -21.474 1.00 59.95 113 ILE A CA 1
ATOM 747 C C . ILE A 1 116 ? 19.407 -9.522 -22.606 1.00 62.01 113 ILE A C 1
ATOM 748 O O . ILE A 1 116 ? 18.362 -9.777 -23.204 1.00 61.76 113 ILE A O 1
ATOM 753 N N . ALA A 1 117 ? 20.261 -8.567 -22.991 1.00 59.81 114 ALA A N 1
ATOM 754 C CA . ALA A 1 117 ? 19.996 -7.730 -24.161 1.00 60.47 114 ALA A CA 1
ATOM 755 C C . ALA A 1 117 ? 19.892 -8.353 -25.589 1.00 60.58 114 ALA A C 1
ATOM 756 O O . ALA A 1 117 ? 19.585 -7.623 -26.494 1.00 60.41 114 ALA A O 1
ATOM 758 N N . GLY A 1 118 ? 20.180 -9.621 -25.815 1.00 60.58 115 GLY A N 1
ATOM 759 C CA . GLY A 1 118 ? 20.377 -10.051 -27.177 1.00 59.65 115 GLY A CA 1
ATOM 760 C C . GLY A 1 118 ? 19.422 -11.152 -27.459 1.00 59.98 115 GLY A C 1
ATOM 761 O O . GLY A 1 118 ? 18.361 -11.173 -26.952 1.00 60.51 115 GLY A O 1
ATOM 762 N N . ASP A 1 119 ? 19.854 -12.157 -28.170 1.00 61.70 116 ASP A N 1
ATOM 763 C CA . ASP A 1 119 ? 18.914 -13.173 -28.634 1.00 61.90 116 ASP A CA 1
ATOM 764 C C . ASP A 1 119 ? 19.638 -14.533 -28.760 1.00 61.59 116 ASP A C 1
ATOM 765 O O . ASP A 1 119 ? 20.631 -14.781 -28.108 1.00 61.98 116 ASP A O 1
ATOM 770 N N . ASP A 1 120 ? 19.076 -15.444 -29.512 1.00 60.58 117 ASP A N 1
ATOM 771 C CA . ASP A 1 120 ? 19.672 -16.730 -29.663 1.00 61.51 117 ASP A CA 1
ATOM 772 C C . ASP A 1 120 ? 21.106 -16.792 -30.275 1.00 58.75 117 ASP A C 1
ATOM 773 O O . ASP A 1 120 ? 21.780 -17.776 -30.061 1.00 58.37 117 ASP A O 1
ATOM 778 N N . ALA A 1 121 ? 21.491 -15.805 -31.099 1.00 55.63 118 ALA A N 1
ATOM 779 C CA . ALA A 1 121 ? 22.801 -15.753 -31.662 1.00 54.17 118 ALA A CA 1
ATOM 780 C C . ALA A 1 121 ? 23.810 -15.575 -30.547 1.00 54.01 118 ALA A C 1
ATOM 781 O O . ALA A 1 121 ? 24.823 -16.177 -30.551 1.00 52.19 118 ALA A O 1
ATOM 783 N N . ASP A 1 122 ? 23.477 -14.793 -29.522 1.00 54.69 119 ASP A N 1
ATOM 784 C CA . ASP A 1 122 ? 24.380 -14.633 -28.396 1.00 56.88 119 ASP A CA 1
ATOM 785 C C . ASP A 1 122 ? 24.435 -15.817 -27.458 1.00 58.53 119 ASP A C 1
ATOM 786 O O . ASP A 1 122 ? 25.486 -16.129 -26.953 1.00 58.04 119 ASP A O 1
ATOM 791 N N . LEU A 1 123 ? 23.288 -16.428 -27.167 1.00 57.02 120 LEU A N 1
ATOM 792 C CA . LEU A 1 123 ? 23.276 -17.733 -26.517 1.00 57.85 120 LEU A CA 1
ATOM 793 C C . LEU A 1 123 ? 24.254 -18.725 -27.167 1.00 56.94 120 LEU A C 1
ATOM 794 O O . LEU A 1 123 ? 24.998 -19.383 -26.443 1.00 57.54 120 LEU A O 1
ATOM 799 N N . GLU A 1 124 ? 24.234 -18.842 -28.510 1.00 56.93 121 GLU A N 1
ATOM 800 C CA . GLU A 1 124 ? 25.111 -19.741 -29.240 1.00 57.38 121 GLU A CA 1
ATOM 801 C C . GLU A 1 124 ? 26.570 -19.465 -29.099 1.00 56.22 121 GLU A C 1
ATOM 802 O O . GLU A 1 124 ? 27.347 -20.413 -29.121 1.00 55.00 121 GLU A O 1
ATOM 808 N N . LYS A 1 125 ? 26.936 -18.180 -29.165 1.00 56.99 122 LYS A N 1
ATOM 809 C CA . LYS A 1 125 ? 28.299 -17.737 -28.935 1.00 55.79 122 LYS A CA 1
ATOM 810 C C . LYS A 1 125 ? 28.678 -18.103 -27.523 1.00 55.87 122 LYS A C 1
ATOM 811 O O . LYS A 1 125 ? 29.747 -18.612 -27.340 1.00 55.28 122 LYS A O 1
ATOM 817 N N . PHE A 1 126 ? 27.791 -17.891 -26.550 1.00 55.66 123 PHE A N 1
ATOM 818 C CA . PHE A 1 126 ? 28.112 -18.205 -25.155 1.00 57.43 123 PHE A CA 1
ATOM 819 C C . PHE A 1 126 ? 28.434 -19.681 -24.883 1.00 57.74 123 PHE A C 1
ATOM 820 O O . PHE A 1 126 ? 29.393 -20.041 -24.138 1.00 59.73 123 PHE A O 1
ATOM 828 N N . VAL A 1 127 ? 27.648 -20.535 -25.516 1.00 57.55 124 VAL A N 1
ATOM 829 C CA . VAL A 1 127 ? 27.743 -21.970 -25.349 1.00 58.11 124 VAL A CA 1
ATOM 830 C C . VAL A 1 127 ? 28.943 -22.495 -26.167 1.00 59.07 124 VAL A C 1
ATOM 831 O O . VAL A 1 127 ? 29.508 -23.562 -25.819 1.00 58.56 124 VAL A O 1
ATOM 835 N N . ILE A 1 128 ? 29.372 -21.778 -27.228 1.00 59.48 125 ILE A N 1
ATOM 836 C CA . ILE A 1 128 ? 30.599 -22.197 -27.827 1.00 60.22 125 ILE A CA 1
ATOM 837 C C . ILE A 1 128 ? 31.840 -21.969 -26.873 1.00 59.12 125 ILE A C 1
ATOM 838 O O . ILE A 1 128 ? 32.779 -22.746 -26.903 1.00 56.87 125 ILE A O 1
ATOM 843 N N . GLU A 1 129 ? 31.809 -20.909 -26.109 1.00 58.51 126 GLU A N 1
ATOM 844 C CA . GLU A 1 129 ? 32.845 -20.601 -25.135 1.00 58.74 126 GLU A CA 1
ATOM 845 C C . GLU A 1 129 ? 32.675 -21.533 -23.879 1.00 58.98 126 GLU A C 1
ATOM 846 O O . GLU A 1 129 ? 33.678 -21.910 -23.270 1.00 57.53 126 GLU A O 1
ATOM 852 N N . TYR A 1 130 ? 31.426 -21.922 -23.550 1.00 56.53 127 TYR A N 1
ATOM 853 C CA . TYR A 1 130 ? 31.082 -22.829 -22.413 1.00 56.15 127 TYR A CA 1
ATOM 854 C C . TYR A 1 130 ? 30.201 -24.066 -22.873 1.00 53.53 127 TYR A C 1
ATOM 855 O O . TYR A 1 130 ? 28.987 -24.119 -22.537 1.00 55.90 127 TYR A O 1
ATOM 864 N N . PRO A 1 131 ? 30.775 -25.027 -23.614 1.00 52.78 128 PRO A N 1
ATOM 865 C CA . PRO A 1 131 ? 29.992 -26.095 -24.324 1.00 53.47 128 PRO A CA 1
ATOM 866 C C . PRO A 1 131 ? 29.328 -27.093 -23.385 1.00 53.94 128 PRO A C 1
ATOM 867 O O . PRO A 1 131 ? 28.435 -27.885 -23.810 1.00 53.71 128 PRO A O 1
ATOM 871 N N . ASP A 1 132 ? 29.677 -26.964 -22.102 1.00 54.36 129 ASP A N 1
ATOM 872 C CA . ASP A 1 132 ? 28.935 -27.693 -21.020 1.00 57.45 129 ASP A CA 1
ATOM 873 C C . ASP A 1 132 ? 27.721 -26.930 -20.378 1.00 56.51 129 ASP A C 1
ATOM 874 O O . ASP A 1 132 ? 27.014 -27.470 -19.519 1.00 57.12 129 ASP A O 1
ATOM 879 N N . ALA A 1 133 ? 27.468 -25.695 -20.789 1.00 55.51 130 ALA A N 1
ATOM 880 C CA . ALA A 1 133 ? 26.258 -25.014 -20.400 1.00 53.78 130 ALA A CA 1
ATOM 881 C C . ALA A 1 133 ? 25.014 -25.873 -20.712 1.00 56.20 130 ALA A C 1
ATOM 882 O O . ALA A 1 133 ? 24.938 -26.468 -21.796 1.00 54.21 130 ALA A O 1
ATOM 884 N N . ASP A 1 134 ? 24.060 -25.899 -19.748 1.00 56.77 131 ASP A N 1
ATOM 885 C CA . ASP A 1 134 ? 22.716 -26.405 -19.943 1.00 60.47 131 ASP A CA 1
ATOM 886 C C . ASP A 1 134 ? 21.958 -25.318 -20.683 1.00 60.25 131 ASP A C 1
ATOM 887 O O . ASP A 1 134 ? 21.681 -24.273 -20.123 1.00 59.42 131 ASP A O 1
ATOM 892 N N . ARG A 1 135 ? 21.643 -25.595 -21.933 1.00 61.49 132 ARG A N 1
ATOM 893 C CA . ARG A 1 135 ? 21.169 -24.612 -22.913 1.00 62.59 132 ARG A CA 1
ATOM 894 C C . ARG A 1 135 ? 19.713 -24.263 -22.616 1.00 61.08 132 ARG A C 1
ATOM 895 O O . ARG A 1 135 ? 19.222 -23.132 -22.789 1.00 61.77 132 ARG A O 1
ATOM 903 N N . GLN A 1 136 ? 19.014 -25.252 -22.114 1.00 61.11 133 GLN A N 1
ATOM 904 C CA . GLN A 1 136 ? 17.603 -25.124 -21.861 1.00 60.39 133 GLN A CA 1
ATOM 905 C C . GLN A 1 136 ? 17.431 -24.323 -20.554 1.00 59.82 133 GLN A C 1
ATOM 906 O O . GLN A 1 136 ? 16.566 -23.513 -20.458 1.00 58.21 133 GLN A O 1
ATOM 912 N N . GLN A 1 137 ? 18.293 -24.522 -19.572 1.00 60.26 134 GLN A N 1
ATOM 913 C CA . GLN A 1 137 ? 18.147 -23.778 -18.339 1.00 61.14 134 GLN A CA 1
ATOM 914 C C . GLN A 1 137 ? 18.599 -22.359 -18.536 1.00 60.71 134 GLN A C 1
ATOM 915 O O . GLN A 1 137 ? 17.980 -21.448 -18.008 1.00 60.38 134 GLN A O 1
ATOM 921 N N . LEU A 1 138 ? 19.674 -22.132 -19.275 1.00 59.76 135 LEU A N 1
ATOM 922 C CA . LEU A 1 138 ? 20.083 -20.748 -19.630 1.00 60.74 135 LEU A CA 1
ATOM 923 C C . LEU A 1 138 ? 19.033 -19.972 -20.425 1.00 61.00 135 LEU A C 1
ATOM 924 O O . LEU A 1 138 ? 18.716 -18.856 -20.040 1.00 62.45 135 LEU A O 1
ATOM 929 N N . ARG A 1 139 ? 18.447 -20.605 -21.457 1.00 60.85 136 ARG A N 1
ATOM 930 C CA . ARG A 1 139 ? 17.374 -20.085 -22.281 1.00 61.09 136 ARG A CA 1
ATOM 931 C C . ARG A 1 139 ? 16.133 -19.638 -21.463 1.00 60.44 136 ARG A C 1
ATOM 932 O O . ARG A 1 139 ? 15.636 -18.530 -21.575 1.00 61.97 136 ARG A O 1
ATOM 940 N N . SER A 1 140 ? 15.709 -20.508 -20.591 1.00 59.50 137 SER A N 1
ATOM 941 C CA . SER A 1 140 ? 14.700 -20.279 -19.591 1.00 59.22 137 SER A CA 1
ATOM 942 C C . SER A 1 140 ? 15.020 -19.109 -18.664 1.00 56.77 137 SER A C 1
ATOM 943 O O . SER A 1 140 ? 14.186 -18.281 -18.434 1.00 56.29 137 SER A O 1
ATOM 946 N N . LEU A 1 141 ? 16.244 -19.056 -18.146 1.00 55.54 138 LEU A N 1
ATOM 947 C CA . LEU A 1 141 ? 16.764 -17.933 -17.359 1.00 55.10 138 LEU A CA 1
ATOM 948 C C . LEU A 1 141 ? 16.715 -16.606 -18.149 1.00 54.87 138 LEU A C 1
ATOM 949 O O . LEU A 1 141 ? 16.333 -15.616 -17.620 1.00 54.19 138 LEU A O 1
ATOM 954 N N . ILE A 1 142 ? 17.232 -16.600 -19.378 1.00 55.85 139 ILE A N 1
ATOM 955 C CA . ILE A 1 142 ? 17.236 -15.419 -20.249 1.00 55.97 139 ILE A CA 1
ATOM 956 C C . ILE A 1 142 ? 15.844 -14.858 -20.509 1.00 55.40 139 ILE A C 1
ATOM 957 O O . ILE A 1 142 ? 15.657 -13.673 -20.243 1.00 58.51 139 ILE A O 1
ATOM 962 N N . ARG A 1 143 ? 14.920 -15.680 -20.950 1.00 54.05 140 ARG A N 1
ATOM 963 C CA . ARG A 1 143 ? 13.524 -15.341 -21.099 1.00 55.26 140 ARG A CA 1
ATOM 964 C C . ARG A 1 143 ? 12.941 -14.639 -19.872 1.00 56.13 140 ARG A C 1
ATOM 965 O O . ARG A 1 143 ? 12.352 -13.608 -19.981 1.00 55.83 140 ARG A O 1
ATOM 973 N N . GLN A 1 144 ? 13.145 -15.205 -18.700 1.00 56.63 141 GLN A N 1
ATOM 974 C CA . GLN A 1 144 ? 12.562 -14.684 -17.454 1.00 55.90 141 GLN A CA 1
ATOM 975 C C . GLN A 1 144 ? 13.213 -13.306 -17.148 1.00 55.32 141 GLN A C 1
ATOM 976 O O . GLN A 1 144 ? 12.525 -12.456 -16.833 1.00 54.03 141 GLN A O 1
ATOM 982 N N . ALA A 1 145 ? 14.531 -13.125 -17.343 1.00 54.98 142 ALA A N 1
ATOM 983 C CA . ALA A 1 145 ? 15.207 -11.863 -17.129 1.00 56.47 142 ALA A CA 1
ATOM 984 C C . ALA A 1 145 ? 14.861 -10.779 -18.149 1.00 58.26 142 ALA A C 1
ATOM 985 O O . ALA A 1 145 ? 14.666 -9.615 -17.743 1.00 58.89 142 ALA A O 1
ATOM 987 N N . GLN A 1 146 ? 14.695 -11.166 -19.430 1.00 57.64 143 GLN A N 1
ATOM 988 C CA . GLN A 1 146 ? 14.152 -10.262 -20.481 1.00 57.43 143 GLN A CA 1
ATOM 989 C C . GLN A 1 146 ? 12.753 -9.804 -20.079 1.00 56.29 143 GLN A C 1
ATOM 990 O O . GLN A 1 146 ? 12.484 -8.643 -20.020 1.00 57.92 143 GLN A O 1
ATOM 996 N N . HIS A 1 147 ? 11.887 -10.703 -19.680 1.00 54.91 144 HIS A N 1
ATOM 997 C CA . HIS A 1 147 ? 10.562 -10.328 -19.190 1.00 53.18 144 HIS A CA 1
ATOM 998 C C . HIS A 1 147 ? 10.661 -9.322 -18.006 1.00 54.28 144 HIS A C 1
ATOM 999 O O . HIS A 1 147 ? 9.925 -8.375 -17.956 1.00 54.38 144 HIS A O 1
ATOM 1006 N N . GLU A 1 148 ? 11.532 -9.561 -17.035 1.00 54.06 145 GLU A N 1
ATOM 1007 C CA . GLU A 1 148 ? 11.598 -8.671 -15.875 1.00 55.59 145 GLU A CA 1
ATOM 1008 C C . GLU A 1 148 ? 12.117 -7.326 -16.294 1.00 56.18 145 GLU A C 1
ATOM 1009 O O . GLU A 1 148 ? 11.627 -6.319 -15.820 1.00 56.65 145 GLU A O 1
ATOM 1015 N N . VAL A 1 149 ? 13.088 -7.301 -17.201 1.00 57.92 146 VAL A N 1
ATOM 1016 C CA . VAL A 1 149 ? 13.449 -6.073 -17.927 1.00 59.98 146 VAL A CA 1
ATOM 1017 C C . VAL A 1 149 ? 12.310 -5.348 -18.563 1.00 60.72 146 VAL A C 1
ATOM 1018 O O . VAL A 1 149 ? 12.229 -4.144 -18.440 1.00 61.33 146 VAL A O 1
ATOM 1022 N N . ALA A 1 150 ? 11.468 -6.073 -19.320 1.00 62.83 147 ALA A N 1
ATOM 1023 C CA . ALA A 1 150 ? 10.505 -5.444 -20.234 1.00 62.57 147 ALA A CA 1
ATOM 1024 C C . ALA A 1 150 ? 9.381 -4.942 -19.410 1.00 62.97 147 ALA A C 1
ATOM 1025 O O . ALA A 1 150 ? 8.721 -3.908 -19.761 1.00 65.17 147 ALA A O 1
ATOM 1027 N N . ARG A 1 151 ? 9.095 -5.697 -18.338 1.00 62.35 148 ARG A N 1
ATOM 1028 C CA . ARG A 1 151 ? 7.884 -5.416 -17.530 1.00 60.78 148 ARG A CA 1
ATOM 1029 C C . ARG A 1 151 ? 8.357 -4.627 -16.338 1.00 60.78 148 ARG A C 1
ATOM 1030 O O . ARG A 1 151 ? 7.532 -4.320 -15.496 1.00 59.86 148 ARG A O 1
ATOM 1038 N N . ASN A 1 152 ? 9.668 -4.291 -16.288 1.00 61.09 149 ASN A N 1
ATOM 1039 C CA . ASN A 1 152 ? 10.233 -3.379 -15.229 1.00 62.10 149 ASN A CA 1
ATOM 1040 C C . ASN A 1 152 ? 9.932 -3.963 -13.831 1.00 62.72 149 ASN A C 1
ATOM 1041 O O . ASN A 1 152 ? 9.316 -3.312 -12.970 1.00 62.08 149 ASN A O 1
ATOM 1046 N N . LYS A 1 153 ? 10.353 -5.211 -13.634 1.00 63.65 150 LYS A N 1
ATOM 1047 C CA . LYS A 1 153 ? 10.405 -5.889 -12.341 1.00 64.61 150 LYS A CA 1
ATOM 1048 C C . LYS A 1 153 ? 11.794 -5.744 -11.709 1.00 66.08 150 LYS A C 1
ATOM 1049 O O . LYS A 1 153 ? 12.765 -5.453 -12.453 1.00 67.36 150 LYS A O 1
ATOM 1055 N N . PRO A 1 154 ? 11.925 -5.947 -10.344 1.00 66.11 151 PRO A N 1
ATOM 1056 C CA . PRO A 1 154 ? 13.254 -6.219 -9.758 1.00 66.01 151 PRO A CA 1
ATOM 1057 C C . PRO A 1 154 ? 13.993 -7.172 -10.650 1.00 65.57 151 PRO A C 1
ATOM 1058 O O . PRO A 1 154 ? 13.483 -8.251 -10.964 1.00 66.67 151 PRO A O 1
ATOM 1062 N N . PRO A 1 155 ? 15.163 -6.786 -11.093 1.00 64.92 152 PRO A N 1
ATOM 1063 C CA . PRO A 1 155 ? 15.885 -7.739 -11.944 1.00 64.05 152 PRO A CA 1
ATOM 1064 C C . PRO A 1 155 ? 16.553 -8.970 -11.260 1.00 63.54 152 PRO A C 1
ATOM 1065 O O . PRO A 1 155 ? 17.795 -9.175 -11.397 1.00 65.59 152 PRO A O 1
ATOM 1069 N N . ALA A 1 156 ? 15.749 -9.819 -10.616 1.00 61.52 153 ALA A N 1
ATOM 1070 C CA . ALA A 1 156 ? 16.268 -11.002 -9.858 1.00 59.65 153 ALA A CA 1
ATOM 1071 C C . ALA A 1 156 ? 16.909 -12.077 -10.687 1.00 58.12 153 ALA A C 1
ATOM 1072 O O . ALA A 1 156 ? 17.924 -12.697 -10.258 1.00 58.07 153 ALA A O 1
ATOM 1074 N N . THR A 1 157 ? 16.333 -12.341 -11.856 1.00 55.95 154 THR A N 1
ATOM 1075 C CA . THR A 1 157 ? 16.812 -13.429 -12.667 1.00 57.34 154 THR A CA 1
ATOM 1076 C C . THR A 1 157 ? 18.168 -13.122 -13.296 1.00 57.63 154 THR A C 1
ATOM 1077 O O . THR A 1 157 ? 18.950 -14.054 -13.618 1.00 60.12 154 THR A O 1
ATOM 1081 N N . SER A 1 158 ? 18.490 -11.847 -13.459 1.00 59.79 155 SER A N 1
ATOM 1082 C CA . SER A 1 158 ? 19.809 -11.479 -13.972 1.00 61.23 155 SER A CA 1
ATOM 1083 C C . SER A 1 158 ? 20.903 -11.830 -13.001 1.00 60.14 155 SER A C 1
ATOM 1084 O O . SER A 1 158 ? 21.909 -12.422 -13.412 1.00 61.95 155 SER A O 1
ATOM 1087 N N . ARG A 1 159 ? 20.735 -11.477 -11.729 1.00 59.56 156 ARG A N 1
ATOM 1088 C CA . ARG A 1 159 ? 21.541 -12.088 -10.629 1.00 58.58 156 ARG A CA 1
ATOM 1089 C C . ARG A 1 159 ? 21.699 -13.639 -10.688 1.00 58.55 156 ARG A C 1
ATOM 1090 O O . ARG A 1 159 ? 22.810 -14.155 -10.481 1.00 56.00 156 ARG A O 1
ATOM 1098 N N . LYS A 1 160 ? 20.610 -14.384 -11.007 1.00 57.98 157 LYS A N 1
ATOM 1099 C CA . LYS A 1 160 ? 20.670 -15.873 -11.186 1.00 57.56 157 LYS A CA 1
ATOM 1100 C C . LYS A 1 160 ? 21.534 -16.245 -12.379 1.00 57.01 157 LYS A C 1
ATOM 1101 O O . LYS A 1 160 ? 22.260 -17.194 -12.331 1.00 57.93 157 LYS A O 1
ATOM 1107 N N . ILE A 1 161 ? 21.391 -15.530 -13.479 1.00 56.56 158 ILE A N 1
ATOM 1108 C CA . ILE A 1 161 ? 22.232 -15.770 -14.639 1.00 57.10 158 ILE A CA 1
ATOM 1109 C C . ILE A 1 161 ? 23.739 -15.538 -14.266 1.00 57.33 158 ILE A C 1
ATOM 1110 O O . ILE A 1 161 ? 24.554 -16.400 -14.552 1.00 58.48 158 ILE A O 1
ATOM 1115 N N . PHE A 1 162 ? 24.070 -14.384 -13.663 1.00 55.96 159 PHE A N 1
ATOM 1116 C CA . PHE A 1 162 ? 25.429 -14.113 -13.244 1.00 57.04 159 PHE A CA 1
ATOM 1117 C C . PHE A 1 162 ? 25.925 -15.255 -12.376 1.00 57.00 159 PHE A C 1
ATOM 1118 O O . PHE A 1 162 ? 27.046 -15.759 -12.563 1.00 57.07 159 PHE A O 1
ATOM 1126 N N . LYS A 1 163 ? 25.089 -15.693 -11.456 1.00 58.84 160 LYS A N 1
ATOM 1127 C CA . LYS A 1 163 ? 25.448 -16.843 -10.591 1.00 62.26 160 LYS A CA 1
ATOM 1128 C C . LYS A 1 163 ? 25.780 -18.146 -11.367 1.00 62.27 160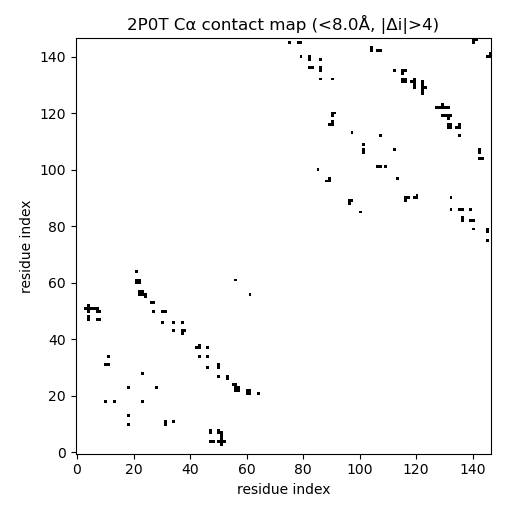 LYS A C 1
ATOM 1129 O O . LYS A 1 163 ? 26.801 -18.817 -11.048 1.00 59.68 160 LYS A O 1
ATOM 1135 N N . TYR A 1 164 ? 24.894 -18.486 -12.325 1.00 62.13 161 TYR A N 1
ATOM 1136 C CA . TYR A 1 164 ? 24.989 -19.746 -13.074 1.00 62.03 161 TYR A CA 1
ATOM 1137 C C . TYR A 1 164 ? 26.215 -19.661 -13.978 1.00 61.59 161 TYR A C 1
ATOM 1138 O O . TYR A 1 164 ? 27.034 -20.607 -14.048 1.00 62.70 161 TYR A O 1
ATOM 1147 N N . ILE A 1 165 ? 26.417 -18.516 -14.636 1.00 59.60 162 ILE A N 1
ATOM 1148 C CA . ILE A 1 165 ? 27.632 -18.444 -15.457 1.00 56.19 162 ILE A CA 1
ATOM 1149 C C . ILE A 1 165 ? 28.996 -18.488 -14.668 1.00 57.12 162 ILE A C 1
ATOM 1150 O O . ILE A 1 165 ? 29.996 -19.068 -15.196 1.00 56.40 162 ILE A O 1
ATOM 1155 N N . ARG A 1 166 ? 28.992 -17.926 -13.444 1.00 53.80 163 ARG A N 1
ATOM 1156 C CA . ARG A 1 166 ? 30.097 -17.925 -12.586 1.00 56.36 163 ARG A CA 1
ATOM 1157 C C . ARG A 1 166 ? 30.425 -19.364 -12.257 1.00 56.46 163 ARG A C 1
ATOM 1158 O O . ARG A 1 166 ? 31.629 -19.708 -12.189 1.00 55.90 163 ARG A O 1
ATOM 1166 N N . GLU A 1 167 ? 29.375 -20.168 -12.036 1.00 55.35 164 GLU A N 1
ATOM 1167 C CA . GLU A 1 167 ? 29.501 -21.629 -11.804 1.00 55.56 164 GLU A CA 1
ATOM 1168 C C . GLU A 1 167 ? 30.131 -22.328 -12.977 1.00 53.90 164 GLU A C 1
ATOM 1169 O O . GLU A 1 167 ? 31.062 -23.046 -12.787 1.00 52.52 164 GLU A O 1
ATOM 1175 N N . LEU A 1 168 ? 29.656 -22.073 -14.189 1.00 54.33 165 LEU A N 1
ATOM 1176 C CA . LEU A 1 168 ? 30.348 -22.564 -15.433 1.00 54.81 165 LEU A CA 1
ATOM 1177 C C . LEU A 1 168 ? 31.851 -22.165 -15.587 1.00 54.80 165 LEU A C 1
ATOM 1178 O O . LEU A 1 168 ? 32.576 -22.906 -16.126 1.00 53.44 165 LEU A O 1
ATOM 1183 N N . ASP A 1 169 ? 32.212 -20.918 -15.275 1.00 57.04 166 ASP A N 1
ATOM 1184 C CA . ASP A 1 169 ? 33.610 -20.394 -15.299 1.00 57.39 166 ASP A CA 1
ATOM 1185 C C . ASP A 1 169 ? 34.422 -20.859 -14.144 1.00 58.26 166 ASP A C 1
ATOM 1186 O O . ASP A 1 169 ? 35.645 -20.705 -14.114 1.00 61.96 166 ASP A O 1
ATOM 1191 N N . GLU A 1 170 ? 33.732 -21.406 -13.151 1.00 60.23 167 GLU A N 1
ATOM 1192 C CA . GLU A 1 170 ? 34.254 -21.787 -11.858 1.00 61.44 167 GLU A CA 1
ATOM 1193 C C . GLU A 1 170 ? 34.821 -20.565 -11.164 1.00 61.75 167 GLU A C 1
ATOM 1194 O O . GLU A 1 170 ? 35.824 -20.672 -10.467 1.00 60.12 167 GLU A O 1
ATOM 1200 N N . LEU A 1 171 ? 34.203 -19.401 -11.357 1.00 62.21 168 LEU A N 1
ATOM 1201 C CA . LEU A 1 171 ? 34.660 -18.240 -10.621 1.00 64.14 168 LEU A CA 1
ATOM 1202 C C . LEU A 1 171 ? 34.191 -18.343 -9.157 1.00 67.50 168 LEU A C 1
ATOM 1203 O O . LEU A 1 171 ? 33.007 -18.075 -8.827 1.00 67.50 168 LEU A O 1
ATOM 1208 N N . GLN A 1 172 ? 35.148 -18.727 -8.322 1.00 71.49 169 GLN A N 1
ATOM 1209 C CA . GLN A 1 172 ? 34.945 -19.272 -6.996 1.00 76.62 169 GLN A CA 1
ATOM 1210 C C . GLN A 1 172 ? 34.132 -18.451 -5.977 1.00 79.69 169 GLN A C 1
ATOM 1211 O O . GLN A 1 172 ? 34.583 -17.391 -5.475 1.00 80.39 169 GLN A O 1
#

Radius of gyration: 23.31 Å; Cα contacts (8 Å, |Δi|>4): 98; chains: 1; bounding box: 58×38×50 Å

Nearest PDB structures (foldseek):
  2p0t-assembly1_A  TM=1.005E+00  e=4.344E-20  Pseudomonas syringae pv. tomato str. DC3000
  7bl5-assembly1_8  TM=4.978E-01  e=5.655E-06  Escherichia coli str. K-12 substr. MG1655